Protein AF-A0A957W3K9-F1 (afdb_monomer)

pLDDT: mean 95.03, std 5.66, range [55.34, 98.38]

Foldseek 3Di:
DVVVVVCVVVVQDDDKDWDWDADPVRDIDTDDIGSYDDQVNVQVVCCCVPVHVCSVVFKDKDKDAWAFLQQQLDPVLLCVLQVCQDPPHVPHNWHKDWDANVCSNVRTTIIMGMDRDPVVSVVSVVVSNVSSVVSNVVD

Nearest PDB structures (foldseek):
  3wvq-assembly4_B  TM=8.608E-01  e=5.807E-05  Streptomyces cirratus
  2opv-assembly1_A  TM=4.458E-01  e=2.049E-01  Homo sapiens
  3b8p-assembly2_A  TM=3.684E-01  e=1.413E-01  Salmonella enterica subsp. enterica serovar Typhimurium str. LT2
  5eoy-assembly1_A  TM=3.815E-01  e=2.289E+00  Pseudomonas aeruginosa PAO1
  5eox-assembly1_B  TM=3.224E-01  e=2.152E+00  Pseudomonas aeruginosa PAO1

Sequence (139 aa):
MQIAARLQEMGYVGHFDIDTIVDDEGRIFLVEINARRTGGTHVHEFAYHYLGPDYLDKFVLLGNDSIDSGSIIDYNELMHAIGDLLFPMPGQQQGVVITVTSALEAHEFGCIAIAESTEQALALHRTLAERVRNASRRT

Secondary structure (DSSP, 8-state):
-HHHHHHHHTT--S--EEEEEE-TT--EEEEEEE-S--HHHHHHHHHHHHT-TTGGGT-EEEEEEEEE-TT--SHHHHHHHHGGGBSSPTTSS-EEEEEE-TTGGGTEEEEEEEESSHHHHHHHHHHHHHHHHHHTTT-

Solvent-accessible surface area (backbone atoms only — not comparable to full-atom values): 7880 Å² total; per-residue (Å²): 113,75,63,64,52,51,43,43,76,74,67,56,84,81,58,61,48,74,45,68,49,68,51,98,86,68,51,76,42,83,78,49,74,45,86,41,83,52,83,63,49,61,56,51,51,51,39,40,74,74,63,32,88,65,27,80,83,56,43,32,75,47,76,43,77,72,40,69,26,52,72,38,52,48,70,68,60,48,49,65,60,43,56,81,45,31,58,65,20,92,98,40,94,27,27,34,43,81,74,36,67,86,40,15,82,76,28,20,30,14,35,35,21,35,17,72,34,68,68,52,19,51,52,51,48,49,51,51,51,52,40,34,49,56,50,34,72,74,113

Radius of gyration: 18.01 Å; Cα contacts (8 Å, |Δi|>4): 210; chains: 1; bounding box: 36×33×50 Å

Structure (mmCIF, N/CA/C/O backbone):
data_AF-A0A957W3K9-F1
#
_entry.id   AF-A0A957W3K9-F1
#
loop_
_atom_site.group_PDB
_atom_site.id
_atom_site.type_symbol
_atom_site.label_atom_id
_atom_site.label_alt_id
_atom_site.label_comp_id
_atom_site.label_asym_id
_atom_site.label_entity_id
_atom_site.label_seq_id
_atom_site.pdbx_PDB_ins_code
_atom_site.Cartn_x
_atom_site.Cartn_y
_atom_site.Cartn_z
_atom_site.occupancy
_atom_site.B_iso_or_equiv
_atom_site.auth_seq_id
_atom_site.auth_comp_id
_atom_site.auth_asym_id
_atom_site.auth_atom_id
_atom_site.pdbx_PDB_model_num
ATOM 1 N N . MET A 1 1 ? 8.244 -8.649 -23.154 1.00 61.06 1 MET A N 1
ATOM 2 C CA . MET A 1 1 ? 7.780 -7.245 -23.085 1.00 61.06 1 MET A CA 1
ATOM 3 C C . MET A 1 1 ? 8.751 -6.369 -23.876 1.00 61.06 1 MET A C 1
ATOM 5 O O . MET A 1 1 ? 9.920 -6.335 -23.517 1.00 61.06 1 MET A O 1
ATOM 9 N N . GLN A 1 2 ? 8.322 -5.736 -24.977 1.00 89.69 2 GLN A N 1
ATOM 10 C CA . GLN A 1 2 ? 9.235 -5.033 -25.905 1.00 89.69 2 GLN A CA 1
ATOM 11 C C . GLN A 1 2 ? 9.919 -3.808 -25.273 1.00 89.69 2 GLN A C 1
ATOM 13 O O . GLN A 1 2 ? 11.080 -3.546 -25.559 1.00 89.69 2 GLN A O 1
ATOM 18 N N . ILE A 1 3 ? 9.236 -3.106 -24.365 1.00 92.69 3 ILE A N 1
ATOM 19 C CA . ILE A 1 3 ? 9.758 -1.901 -23.700 1.00 92.69 3 ILE A CA 1
ATOM 20 C C . ILE A 1 3 ? 10.930 -2.226 -22.768 1.00 92.69 3 ILE A C 1
ATOM 22 O O . ILE A 1 3 ? 11.985 -1.616 -22.900 1.00 92.69 3 ILE A O 1
ATOM 26 N N . ALA A 1 4 ? 10.788 -3.228 -21.887 1.00 93.38 4 ALA A N 1
ATOM 27 C CA . ALA A 1 4 ? 11.888 -3.676 -21.021 1.00 93.38 4 ALA A CA 1
ATOM 28 C C . ALA A 1 4 ? 13.139 -4.045 -21.823 1.00 93.38 4 ALA A C 1
ATOM 30 O O . ALA A 1 4 ? 14.238 -3.655 -21.449 1.00 93.38 4 ALA A O 1
ATOM 31 N N . ALA A 1 5 ? 12.968 -4.772 -22.933 1.00 94.56 5 ALA A N 1
ATOM 32 C CA . ALA A 1 5 ? 14.087 -5.163 -23.782 1.00 94.56 5 ALA A CA 1
ATOM 33 C C . ALA A 1 5 ? 14.810 -3.939 -24.365 1.00 94.56 5 ALA A C 1
ATOM 35 O O . ALA A 1 5 ? 16.032 -3.881 -24.324 1.00 94.56 5 ALA A O 1
ATOM 36 N N . ARG A 1 6 ? 14.072 -2.920 -24.829 1.00 95.00 6 ARG A N 1
ATOM 37 C CA . ARG A 1 6 ? 14.679 -1.674 -25.329 1.00 95.00 6 ARG A CA 1
ATOM 38 C C . ARG A 1 6 ? 15.385 -0.880 -24.238 1.00 95.00 6 ARG A C 1
ATOM 40 O O . ARG A 1 6 ? 16.492 -0.408 -24.466 1.00 95.00 6 ARG A O 1
ATOM 47 N N . LEU A 1 7 ? 14.787 -0.767 -23.053 1.00 94.94 7 LEU A N 1
ATOM 48 C CA . LEU A 1 7 ? 15.444 -0.133 -21.908 1.00 94.94 7 LEU A CA 1
ATOM 49 C C . LEU A 1 7 ? 16.751 -0.859 -21.557 1.00 94.94 7 LEU A C 1
ATOM 51 O O . LEU A 1 7 ? 17.778 -0.215 -21.357 1.00 94.94 7 LEU A O 1
ATOM 55 N N . GLN A 1 8 ? 16.739 -2.192 -21.567 1.00 95.50 8 GLN A N 1
ATOM 56 C CA . GLN A 1 8 ? 17.927 -3.008 -21.329 1.00 95.50 8 GLN A CA 1
ATOM 57 C C . GLN A 1 8 ? 18.995 -2.829 -22.422 1.00 95.50 8 GLN A C 1
ATOM 59 O O . GLN A 1 8 ? 20.170 -2.688 -22.095 1.00 95.50 8 GLN A O 1
ATOM 64 N N . GLU A 1 9 ? 18.611 -2.780 -23.702 1.00 97.06 9 GLU A N 1
ATOM 65 C CA . GLU A 1 9 ? 19.521 -2.477 -24.822 1.00 97.06 9 GLU A CA 1
ATOM 66 C C . GLU A 1 9 ? 20.179 -1.097 -24.673 1.00 97.06 9 GLU A C 1
ATOM 68 O O . GLU A 1 9 ? 21.337 -0.918 -25.044 1.00 97.06 9 GLU A O 1
ATOM 73 N N . MET A 1 10 ? 19.464 -0.131 -24.089 1.00 96.31 10 MET A N 1
ATOM 74 C CA . MET A 1 10 ? 19.983 1.202 -23.764 1.00 96.31 10 MET A CA 1
ATOM 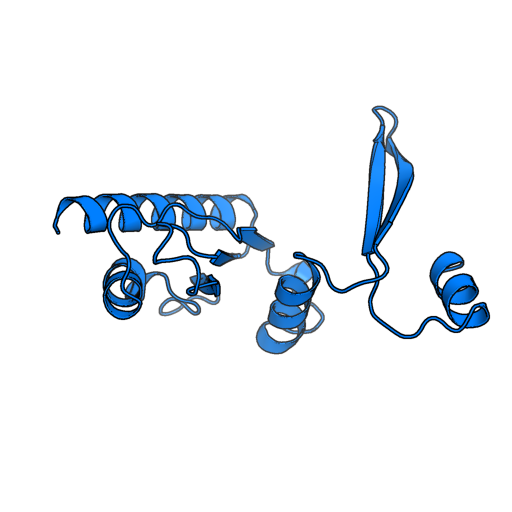75 C C . MET A 1 10 ? 20.851 1.228 -22.492 1.00 96.31 10 MET A C 1
ATOM 77 O O . MET A 1 10 ? 21.386 2.279 -22.144 1.00 96.31 10 MET A O 1
ATOM 81 N N . GLY A 1 11 ? 21.004 0.095 -21.800 1.00 97.25 11 GLY A N 1
ATOM 82 C CA . GLY A 1 11 ? 21.819 -0.043 -20.593 1.00 97.25 11 GLY A CA 1
ATOM 83 C C . GLY A 1 11 ? 21.077 0.203 -19.277 1.00 97.25 11 GLY A C 1
ATOM 84 O O . GLY A 1 11 ? 21.719 0.281 -18.231 1.00 97.25 11 GLY A O 1
ATOM 85 N N . TYR A 1 12 ? 19.746 0.322 -19.291 1.00 96.62 12 TYR A N 1
ATOM 86 C CA . TYR A 1 12 ? 18.969 0.461 -18.063 1.00 96.62 12 TYR A CA 1
ATOM 87 C C . TYR A 1 12 ? 18.947 -0.849 -17.263 1.00 96.62 12 TYR A C 1
ATOM 89 O O . TYR A 1 12 ? 18.629 -1.916 -17.794 1.00 96.62 12 TYR A O 1
ATOM 97 N N . VAL A 1 13 ? 19.234 -0.751 -15.964 1.00 95.50 13 VAL A N 1
ATOM 98 C CA . VAL A 1 13 ? 19.167 -1.857 -15.003 1.00 95.50 13 VAL A CA 1
ATOM 99 C C . VAL A 1 13 ? 18.416 -1.369 -13.769 1.00 95.50 13 VAL A C 1
ATOM 101 O O . VAL A 1 13 ? 18.918 -0.522 -13.033 1.00 95.50 13 VAL A O 1
ATOM 104 N N . GLY A 1 14 ? 17.211 -1.889 -13.540 1.00 93.50 14 GLY A N 1
ATOM 105 C CA . GLY A 1 14 ? 16.392 -1.501 -12.395 1.00 93.50 14 GLY A CA 1
ATOM 106 C C . GLY A 1 14 ? 14.907 -1.799 -12.575 1.00 93.50 14 GLY A C 1
ATOM 107 O O . GLY A 1 14 ? 14.488 -2.366 -13.586 1.00 93.50 14 GLY A O 1
ATOM 108 N N . HIS A 1 15 ? 14.123 -1.401 -11.572 1.00 93.62 15 HIS A N 1
ATOM 109 C CA . HIS A 1 15 ? 12.663 -1.421 -11.627 1.00 93.62 15 HIS A CA 1
ATOM 110 C C . HIS A 1 15 ? 12.137 -0.148 -12.267 1.00 93.62 15 HIS A C 1
ATOM 112 O O . HIS A 1 15 ? 12.602 0.946 -11.947 1.00 93.62 15 HIS A O 1
ATOM 118 N N . PHE A 1 16 ? 11.126 -0.310 -13.106 1.00 94.31 16 PHE A N 1
ATOM 119 C CA . PHE A 1 16 ? 10.404 0.790 -13.705 1.00 94.31 16 PHE A CA 1
ATOM 120 C C . PHE A 1 16 ? 8.919 0.463 -13.757 1.00 94.31 16 PHE A C 1
ATOM 122 O O . PHE A 1 16 ? 8.542 -0.701 -13.921 1.00 94.31 16 PHE A O 1
ATOM 129 N N . ASP A 1 17 ? 8.112 1.511 -13.691 1.00 94.50 17 ASP A N 1
ATOM 130 C CA . ASP A 1 17 ? 6.668 1.415 -13.835 1.00 94.50 17 ASP A CA 1
ATOM 131 C C . ASP A 1 17 ? 6.247 1.938 -15.208 1.00 94.50 17 ASP A C 1
ATOM 133 O O . ASP A 1 17 ? 6.926 2.772 -15.821 1.00 94.50 17 ASP A O 1
ATOM 137 N N . ILE A 1 18 ? 5.128 1.413 -15.698 1.00 94.50 18 ILE A N 1
ATOM 138 C CA . ILE A 1 18 ? 4.490 1.847 -16.936 1.00 94.50 18 ILE A CA 1
ATOM 139 C C . ILE A 1 18 ? 3.093 2.321 -16.574 1.00 94.50 18 ILE A C 1
ATOM 141 O O . ILE A 1 18 ? 2.260 1.516 -16.155 1.00 94.50 18 ILE A O 1
ATOM 145 N N . ASP A 1 19 ? 2.827 3.596 -16.819 1.00 95.56 19 ASP A N 1
ATOM 146 C CA . ASP A 1 19 ? 1.506 4.154 -16.594 1.00 95.56 19 ASP A CA 1
ATOM 147 C C . ASP A 1 19 ? 0.676 4.012 -17.862 1.00 95.56 19 ASP A C 1
ATOM 149 O O . ASP A 1 19 ? 1.117 4.304 -18.984 1.00 95.56 19 ASP A O 1
ATOM 153 N N . THR A 1 20 ? -0.550 3.535 -17.675 1.00 96.50 20 THR A N 1
ATOM 154 C CA . THR A 1 20 ? -1.508 3.340 -18.757 1.00 96.50 20 THR A CA 1
ATOM 155 C C . THR A 1 20 ? -2.864 3.908 -18.376 1.00 96.50 20 THR A C 1
ATOM 157 O O . THR A 1 20 ? -3.227 3.943 -17.201 1.00 96.50 20 THR A O 1
ATOM 160 N N . ILE A 1 21 ? -3.616 4.341 -19.380 1.00 97.69 21 ILE A N 1
ATOM 161 C CA . ILE A 1 21 ? -5.025 4.710 -19.256 1.00 97.69 21 ILE A CA 1
ATOM 162 C C . ILE A 1 21 ? -5.859 3.801 -20.154 1.00 97.69 21 ILE A C 1
ATOM 164 O O . ILE A 1 21 ? -5.366 3.293 -21.162 1.00 97.69 21 ILE A O 1
ATOM 168 N N . VAL A 1 22 ? -7.120 3.601 -19.786 1.00 97.75 22 VAL A N 1
ATOM 169 C CA . VAL A 1 22 ? -8.084 2.810 -20.553 1.00 97.75 22 VAL A CA 1
ATOM 170 C C . VAL A 1 22 ? -9.214 3.739 -20.975 1.00 97.75 22 VAL A C 1
ATOM 172 O O . VAL A 1 22 ? -9.723 4.480 -20.136 1.00 97.75 22 VAL A O 1
ATOM 175 N N . ASP A 1 23 ? -9.566 3.744 -22.260 1.00 97.38 23 ASP A N 1
ATOM 176 C CA . ASP A 1 23 ? -10.705 4.527 -22.750 1.00 97.38 23 ASP A CA 1
ATOM 177 C C . ASP A 1 23 ? -12.048 3.793 -22.608 1.00 97.38 23 ASP A C 1
ATOM 179 O O . ASP A 1 23 ? -12.110 2.648 -22.155 1.00 97.38 23 ASP A O 1
ATOM 183 N N . ASP A 1 24 ? -13.130 4.459 -23.017 1.00 97.62 24 ASP A N 1
ATOM 184 C CA . ASP A 1 24 ? -14.501 3.946 -22.914 1.00 97.62 24 ASP A CA 1
ATOM 185 C C . ASP A 1 24 ? -14.743 2.683 -23.766 1.00 97.62 24 ASP A C 1
ATOM 187 O O . ASP A 1 24 ? -15.673 1.919 -23.503 1.00 97.62 24 ASP A O 1
ATOM 191 N N . GLU A 1 25 ? -13.892 2.420 -24.764 1.00 97.69 25 GLU A N 1
ATOM 192 C CA . GLU A 1 25 ? -13.920 1.198 -25.573 1.00 97.69 25 GLU A CA 1
ATOM 193 C C . GLU A 1 25 ? -12.979 0.099 -25.048 1.00 97.69 25 GLU A C 1
ATOM 195 O O . GLU A 1 25 ? -12.852 -0.960 -25.669 1.00 97.69 25 GLU A O 1
ATOM 200 N N . GLY A 1 26 ? -12.311 0.320 -23.914 1.00 97.00 26 GLY A N 1
ATOM 201 C CA . GLY A 1 26 ? -11.386 -0.639 -23.314 1.00 97.00 26 GLY A CA 1
ATOM 202 C C . GLY A 1 26 ? -9.999 -0.661 -23.963 1.00 97.00 26 GLY A C 1
ATOM 203 O O . GLY A 1 26 ? -9.226 -1.595 -23.730 1.00 97.00 26 GLY A O 1
ATOM 204 N N . ARG A 1 27 ? -9.653 0.329 -24.793 1.00 97.75 27 ARG A N 1
ATOM 205 C CA . ARG A 1 27 ? -8.328 0.430 -25.419 1.00 97.75 27 ARG A CA 1
ATOM 206 C C . ARG A 1 27 ? -7.331 0.994 -24.414 1.00 97.75 27 ARG A C 1
ATOM 208 O O . ARG A 1 27 ? -7.588 2.007 -23.771 1.00 97.75 27 ARG A O 1
ATOM 215 N N . ILE A 1 28 ? -6.177 0.337 -24.310 1.00 96.88 28 ILE A N 1
ATOM 216 C CA . ILE A 1 28 ? -5.098 0.715 -23.392 1.00 96.88 28 ILE A CA 1
ATOM 217 C C . ILE A 1 28 ? -4.125 1.653 -24.109 1.00 96.88 28 ILE A C 1
ATOM 219 O O . ILE A 1 28 ? -3.571 1.299 -25.152 1.00 96.88 28 ILE A O 1
ATOM 223 N N . PHE A 1 29 ? -3.860 2.813 -23.515 1.00 97.00 29 PHE A N 1
ATOM 224 C CA . PHE A 1 29 ? -2.857 3.770 -23.975 1.00 97.00 29 PHE A CA 1
ATOM 225 C C . PHE A 1 29 ? -1.744 3.878 -22.945 1.00 97.00 29 PHE A C 1
ATOM 227 O O . PHE A 1 29 ? -1.994 4.177 -21.780 1.00 97.00 29 PHE A O 1
ATOM 234 N N . LEU A 1 30 ? -0.507 3.659 -23.384 1.00 95.88 30 LEU A N 1
ATOM 235 C CA . LEU A 1 30 ? 0.678 3.929 -22.578 1.00 95.88 30 LEU A CA 1
ATOM 236 C C . LEU A 1 30 ? 0.958 5.431 -22.590 1.00 95.88 30 LEU A C 1
ATOM 238 O O . LEU A 1 30 ? 1.069 6.019 -23.666 1.00 95.88 30 LEU A O 1
ATOM 242 N N . VAL A 1 31 ? 1.081 6.030 -21.406 1.00 96.44 31 VAL A N 1
ATOM 243 C CA . VAL A 1 31 ? 1.253 7.484 -21.250 1.00 96.44 31 VAL A CA 1
ATOM 244 C C . VAL A 1 31 ? 2.632 7.863 -20.721 1.00 96.44 31 VAL A C 1
ATOM 246 O O . VAL A 1 31 ? 3.202 8.848 -21.185 1.00 96.44 31 VAL A O 1
ATOM 249 N N . GLU A 1 32 ? 3.198 7.075 -19.806 1.00 96.19 32 GLU A N 1
ATOM 250 C CA . GLU A 1 32 ? 4.471 7.391 -19.155 1.00 96.19 32 GLU A CA 1
ATOM 251 C C . GLU A 1 32 ? 5.259 6.121 -18.795 1.00 96.19 32 GLU A C 1
ATOM 253 O O . GLU A 1 32 ? 4.699 5.041 -18.592 1.00 96.19 32 GLU A O 1
ATOM 258 N N . ILE A 1 33 ? 6.586 6.264 -18.729 1.00 94.50 33 ILE A N 1
ATOM 259 C CA . ILE A 1 33 ? 7.494 5.287 -18.125 1.00 94.50 33 ILE A CA 1
ATOM 260 C C . ILE A 1 33 ? 8.241 5.977 -16.984 1.00 94.50 33 ILE A C 1
ATOM 262 O O . ILE A 1 33 ? 8.961 6.952 -17.200 1.00 94.50 33 ILE A O 1
ATOM 266 N N . ASN A 1 34 ? 8.141 5.408 -15.788 1.00 95.88 34 ASN A N 1
ATOM 267 C CA . ASN A 1 34 ? 8.818 5.878 -14.589 1.00 95.88 34 ASN A CA 1
ATOM 268 C C . ASN A 1 34 ? 10.010 4.961 -14.282 1.00 95.88 34 ASN A C 1
ATOM 270 O O . ASN A 1 34 ? 9.862 3.939 -13.620 1.00 95.88 34 ASN A O 1
ATOM 274 N N . ALA A 1 35 ? 11.210 5.318 -14.758 1.00 94.06 35 ALA A N 1
ATOM 275 C CA . ALA A 1 35 ? 12.437 4.512 -14.646 1.00 94.06 35 ALA A CA 1
ATOM 276 C C . ALA A 1 35 ? 13.096 4.548 -13.247 1.00 94.06 35 ALA A C 1
ATOM 278 O O . ALA A 1 35 ? 14.306 4.747 -13.105 1.00 94.06 35 ALA A O 1
ATOM 279 N N . ARG A 1 36 ? 12.292 4.375 -12.200 1.00 94.12 36 ARG A N 1
ATOM 280 C CA . ARG A 1 36 ? 12.668 4.407 -10.783 1.00 94.12 36 ARG A CA 1
ATOM 281 C C . ARG A 1 36 ? 11.715 3.516 -9.988 1.00 94.12 36 ARG A C 1
ATOM 283 O O . ARG A 1 36 ? 10.630 3.188 -10.451 1.00 94.12 36 ARG A O 1
ATOM 290 N N . ARG A 1 37 ? 12.073 3.236 -8.735 1.00 93.81 37 ARG A N 1
ATOM 291 C CA . ARG A 1 37 ? 11.117 2.705 -7.755 1.00 93.81 37 ARG A CA 1
ATOM 292 C C . ARG A 1 37 ? 10.041 3.759 -7.464 1.00 93.81 37 ARG A C 1
ATOM 294 O O . ARG A 1 37 ? 10.328 4.960 -7.408 1.00 93.81 37 ARG A O 1
ATOM 301 N N . THR A 1 38 ? 8.806 3.318 -7.303 1.00 93.19 38 THR A N 1
ATOM 302 C CA . THR A 1 38 ? 7.612 4.158 -7.120 1.00 93.19 38 THR A CA 1
ATOM 303 C C . THR A 1 38 ? 6.872 3.760 -5.842 1.00 93.19 38 THR A C 1
ATOM 305 O O . THR A 1 38 ? 7.280 2.833 -5.134 1.00 93.19 38 THR A O 1
ATOM 308 N N . GLY A 1 39 ? 5.760 4.446 -5.554 1.00 89.25 39 GLY A N 1
ATOM 309 C CA . GLY A 1 39 ? 4.863 4.081 -4.455 1.00 89.25 39 GLY A CA 1
ATOM 310 C C . GLY A 1 39 ? 4.353 2.639 -4.565 1.00 89.25 39 GLY A C 1
ATOM 311 O O . GLY A 1 39 ? 4.277 1.946 -3.561 1.00 89.25 39 GLY A O 1
ATOM 312 N N . GLY A 1 40 ? 4.121 2.121 -5.776 1.00 92.56 40 GLY A N 1
ATOM 313 C CA . GLY A 1 40 ? 3.672 0.738 -5.969 1.00 92.56 40 GLY A CA 1
ATOM 314 C C . GLY A 1 40 ? 4.743 -0.317 -5.668 1.00 92.56 40 GLY A C 1
ATOM 315 O O . GLY A 1 40 ? 4.410 -1.431 -5.262 1.00 92.56 40 GLY A O 1
ATOM 316 N N . THR A 1 41 ? 6.031 0.020 -5.816 1.00 95.12 41 THR A N 1
ATOM 317 C CA . THR A 1 41 ? 7.121 -0.962 -5.700 1.00 95.12 41 THR A CA 1
ATOM 318 C C . THR A 1 41 ? 7.192 -1.588 -4.307 1.00 95.12 41 THR A C 1
ATOM 320 O O . THR A 1 41 ? 7.269 -2.807 -4.190 1.00 95.12 41 THR A O 1
ATOM 323 N N . HIS A 1 42 ? 7.146 -0.779 -3.243 1.00 95.19 42 HIS A N 1
ATOM 324 C CA . HIS A 1 42 ? 7.269 -1.298 -1.877 1.00 95.19 42 HIS A CA 1
ATOM 325 C C . HIS A 1 42 ? 6.038 -2.115 -1.451 1.00 95.19 42 HIS A C 1
ATOM 327 O O . HIS A 1 42 ? 6.183 -3.112 -0.747 1.00 95.19 42 HIS A O 1
ATOM 333 N N . VAL A 1 43 ? 4.845 -1.734 -1.925 1.00 96.94 43 VAL A N 1
ATOM 334 C CA . VAL A 1 43 ? 3.598 -2.475 -1.690 1.00 96.94 43 VAL A CA 1
ATOM 335 C C . VAL A 1 43 ? 3.672 -3.856 -2.340 1.00 96.94 43 VAL A C 1
ATOM 337 O O . VAL A 1 43 ? 3.397 -4.860 -1.684 1.00 96.94 43 VAL A O 1
ATOM 340 N N . HIS A 1 44 ? 4.089 -3.917 -3.610 1.00 96.38 44 HIS A N 1
ATOM 341 C CA . HIS A 1 44 ? 4.263 -5.177 -4.331 1.00 96.38 44 HIS A CA 1
ATOM 342 C C . HIS A 1 44 ? 5.324 -6.071 -3.683 1.00 96.38 44 HIS A C 1
ATOM 344 O O . HIS A 1 44 ? 5.068 -7.250 -3.458 1.00 96.38 44 HIS A O 1
ATOM 350 N N . GLU A 1 45 ? 6.497 -5.528 -3.351 1.00 96.06 45 GLU A N 1
ATOM 351 C CA . GLU A 1 45 ? 7.572 -6.310 -2.734 1.00 96.06 45 GLU A CA 1
ATOM 352 C C . GLU A 1 45 ? 7.180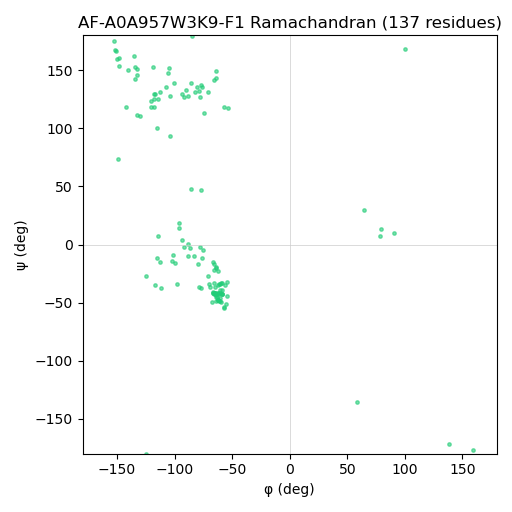 -6.844 -1.357 1.00 96.06 45 GLU A C 1
ATOM 354 O O . GLU A 1 45 ? 7.416 -8.019 -1.077 1.00 96.06 45 GLU A O 1
ATOM 359 N N . PHE A 1 46 ? 6.536 -6.026 -0.516 1.00 96.12 46 PHE A N 1
ATOM 360 C CA . PHE A 1 46 ? 5.995 -6.496 0.757 1.00 96.12 46 PHE A CA 1
ATOM 361 C C . PHE A 1 46 ? 5.053 -7.686 0.532 1.00 96.12 46 PHE A C 1
ATOM 363 O O . PHE A 1 46 ? 5.239 -8.742 1.138 1.00 96.12 46 PHE A O 1
ATOM 370 N N . ALA A 1 47 ? 4.084 -7.540 -0.375 1.00 97.12 47 ALA A N 1
ATOM 371 C CA . ALA A 1 47 ? 3.105 -8.579 -0.664 1.00 97.12 47 ALA A CA 1
ATOM 372 C C . ALA A 1 47 ? 3.771 -9.860 -1.175 1.00 97.12 47 ALA A C 1
ATOM 374 O O . ALA A 1 47 ? 3.529 -10.942 -0.648 1.00 97.12 47 ALA A O 1
ATOM 375 N N . TYR A 1 48 ? 4.673 -9.734 -2.147 1.00 97.44 48 TYR A N 1
ATOM 3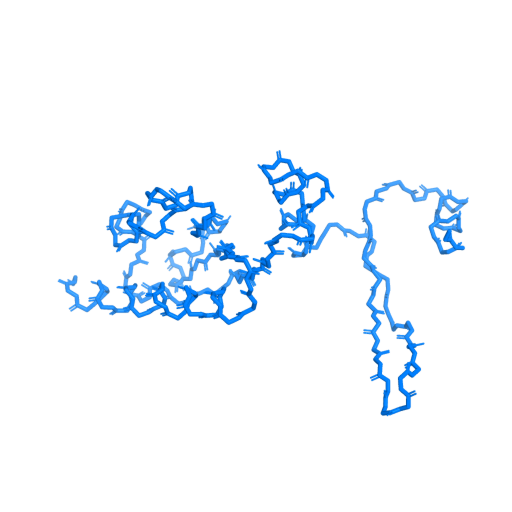76 C CA . TYR A 1 48 ? 5.388 -10.859 -2.734 1.00 97.44 48 TYR A CA 1
ATOM 377 C C . TYR A 1 48 ? 6.195 -11.635 -1.685 1.00 97.44 48 TYR A C 1
ATOM 379 O O . TYR A 1 48 ? 6.184 -12.866 -1.671 1.00 97.44 48 TYR A O 1
ATOM 387 N N . HIS A 1 49 ? 6.882 -10.925 -0.785 1.00 96.12 49 HIS A N 1
ATOM 388 C CA . HIS A 1 49 ? 7.739 -11.546 0.223 1.00 96.12 49 HIS A CA 1
ATOM 389 C C . HIS A 1 49 ? 6.972 -12.126 1.416 1.00 96.12 49 HIS A C 1
ATOM 391 O O . HIS A 1 49 ? 7.378 -13.168 1.928 1.00 96.12 49 HIS A O 1
ATOM 397 N N . TYR A 1 50 ? 5.888 -11.482 1.862 1.00 95.12 50 TYR A N 1
ATOM 398 C CA . TYR A 1 50 ? 5.148 -11.900 3.060 1.00 95.12 50 TYR A CA 1
ATOM 399 C C . TYR A 1 50 ? 3.909 -12.750 2.767 1.00 95.12 50 TYR A C 1
ATOM 401 O O . TYR A 1 50 ? 3.583 -13.630 3.560 1.00 95.12 50 TYR A O 1
ATOM 409 N N . LEU A 1 51 ? 3.218 -12.497 1.655 1.00 95.94 51 LEU A N 1
ATOM 410 C CA . LEU A 1 51 ? 1.980 -13.186 1.265 1.00 95.94 51 LEU A CA 1
ATOM 411 C C . LEU A 1 51 ? 2.217 -14.240 0.172 1.00 95.94 51 LEU A C 1
ATOM 413 O O . LEU A 1 51 ? 1.363 -15.099 -0.042 1.00 95.94 51 LEU A O 1
ATOM 417 N N . GLY A 1 52 ? 3.384 -14.202 -0.478 1.00 97.12 52 GLY A N 1
ATOM 418 C CA . GLY A 1 52 ? 3.798 -15.143 -1.514 1.00 97.12 52 GLY A CA 1
ATOM 419 C C . GLY A 1 52 ? 3.622 -14.606 -2.941 1.00 97.12 52 GLY A C 1
ATOM 420 O O . GLY A 1 52 ? 2.980 -13.580 -3.160 1.00 97.12 52 GLY A O 1
ATOM 421 N N . PRO A 1 53 ? 4.194 -15.290 -3.946 1.00 97.38 53 PRO A N 1
ATOM 422 C CA . PRO A 1 53 ? 4.166 -14.846 -5.343 1.00 97.38 53 PRO A CA 1
ATOM 423 C C . PRO A 1 53 ? 2.760 -14.834 -5.962 1.00 97.38 53 PRO A C 1
ATOM 425 O O . PRO A 1 53 ? 2.532 -14.126 -6.939 1.00 97.38 53 PRO A O 1
ATOM 428 N N . ASP A 1 54 ? 1.826 -15.598 -5.396 1.00 97.25 54 ASP A N 1
ATOM 429 C CA . ASP A 1 54 ? 0.421 -15.712 -5.794 1.00 97.25 54 ASP A CA 1
ATOM 430 C C . ASP A 1 54 ? -0.505 -14.798 -4.967 1.00 97.25 54 ASP A C 1
ATOM 432 O O . ASP A 1 54 ? -1.716 -15.005 -4.926 1.00 97.25 54 ASP A O 1
ATOM 436 N N . TYR A 1 55 ? 0.037 -13.774 -4.289 1.00 97.38 55 TYR A N 1
ATOM 437 C CA . TYR A 1 55 ? -0.757 -12.926 -3.392 1.00 97.38 55 TYR A CA 1
ATOM 438 C C . TYR A 1 55 ? -1.935 -12.234 -4.091 1.00 97.38 55 TYR A C 1
ATOM 440 O O . TYR A 1 55 ? -2.973 -12.044 -3.463 1.00 97.38 55 TYR A O 1
ATOM 448 N N . LEU A 1 56 ? -1.795 -11.873 -5.374 1.00 96.56 56 LEU A N 1
ATOM 449 C CA . LEU A 1 56 ? -2.844 -11.188 -6.141 1.00 96.56 56 LEU A CA 1
ATOM 450 C C . LEU A 1 56 ? -4.103 -12.048 -6.326 1.00 96.56 56 LEU A C 1
ATOM 452 O O . LEU A 1 56 ? -5.173 -11.496 -6.563 1.00 96.56 56 LEU A O 1
ATOM 456 N N . ASP A 1 57 ? -3.996 -13.370 -6.173 1.00 97.25 57 ASP A N 1
ATOM 457 C CA . ASP A 1 57 ? -5.140 -14.284 -6.263 1.00 97.25 57 ASP A CA 1
ATOM 458 C C . ASP A 1 57 ? -5.975 -14.308 -4.972 1.00 97.25 57 ASP A C 1
ATOM 460 O O . ASP A 1 57 ? -7.101 -14.807 -4.964 1.00 97.25 57 ASP A O 1
ATOM 464 N N . LYS A 1 58 ? -5.415 -13.812 -3.861 1.00 96.62 58 LYS A N 1
ATOM 465 C CA . LYS A 1 58 ? -5.975 -13.969 -2.507 1.00 96.62 58 LYS A CA 1
ATOM 466 C C . LYS A 1 58 ? -6.191 -12.649 -1.782 1.00 96.62 58 LYS A C 1
ATOM 468 O O . LYS A 1 58 ? -7.038 -12.585 -0.898 1.00 96.62 58 LYS A O 1
ATOM 473 N N . PHE A 1 59 ? -5.412 -11.625 -2.115 1.00 98.00 59 PHE A N 1
ATOM 474 C CA . PHE A 1 59 ? -5.347 -10.386 -1.357 1.00 98.00 59 PHE A CA 1
ATOM 475 C C . PHE A 1 59 ? -5.440 -9.155 -2.251 1.00 98.00 59 PHE A C 1
ATOM 477 O O . PHE A 1 59 ? -4.892 -9.087 -3.350 1.00 98.00 59 PHE A O 1
ATOM 484 N N . VAL A 1 60 ? -6.071 -8.130 -1.696 1.00 97.88 60 VAL A N 1
ATOM 485 C CA . VAL A 1 60 ? -6.048 -6.750 -2.155 1.00 97.88 60 VAL A CA 1
ATOM 486 C C . VAL A 1 60 ? -5.204 -5.941 -1.178 1.00 97.88 60 VAL A C 1
ATOM 488 O O . VAL A 1 60 ? -5.347 -6.068 0.040 1.00 97.88 60 VAL A O 1
ATOM 491 N N . LEU A 1 61 ? -4.338 -5.090 -1.724 1.00 97.94 61 LEU A N 1
ATOM 492 C CA . LEU A 1 61 ? -3.515 -4.166 -0.958 1.00 97.94 61 LEU A CA 1
ATOM 493 C C . LEU A 1 61 ? -3.881 -2.735 -1.331 1.00 97.94 61 LEU A C 1
ATOM 495 O O . LEU A 1 61 ? -3.913 -2.380 -2.508 1.00 97.94 61 LEU A O 1
ATOM 499 N N . LEU A 1 62 ? -4.135 -1.915 -0.319 1.00 97.62 62 LEU A N 1
ATOM 500 C CA . LEU A 1 62 ? -4.406 -0.493 -0.462 1.00 97.62 62 LEU A CA 1
ATOM 501 C C . LEU A 1 62 ? -3.287 0.287 0.227 1.00 97.62 62 LEU A C 1
ATOM 503 O O . LEU A 1 62 ? -3.271 0.404 1.452 1.00 97.62 62 LEU A O 1
ATOM 507 N N . GLY A 1 63 ? -2.346 0.792 -0.569 1.00 96.62 63 GLY A N 1
ATOM 508 C CA . GLY A 1 63 ? -1.304 1.705 -0.105 1.00 96.62 63 GLY A CA 1
ATOM 509 C C . GLY A 1 63 ? -1.830 3.136 -0.004 1.00 96.62 63 GLY A C 1
ATOM 510 O O . GLY A 1 63 ? -2.523 3.612 -0.904 1.00 96.62 63 GLY A O 1
ATOM 511 N N . ASN A 1 64 ? -1.502 3.821 1.086 1.00 96.25 64 ASN A N 1
ATOM 512 C CA . ASN A 1 64 ? -1.719 5.251 1.250 1.00 96.25 64 ASN A CA 1
ATOM 513 C C . ASN A 1 64 ? -0.527 5.832 2.010 1.00 96.25 64 ASN A C 1
ATOM 515 O O . ASN A 1 64 ? -0.293 5.446 3.150 1.00 96.25 64 ASN A O 1
ATOM 519 N N . ASP A 1 65 ? 0.200 6.750 1.381 1.00 94.69 65 ASP A N 1
ATOM 520 C CA . ASP A 1 65 ? 1.443 7.306 1.921 1.00 94.69 65 ASP A CA 1
ATOM 521 C C . ASP A 1 65 ? 1.232 8.588 2.757 1.00 94.69 65 ASP A C 1
ATOM 523 O O . ASP A 1 65 ? 2.198 9.130 3.288 1.00 94.69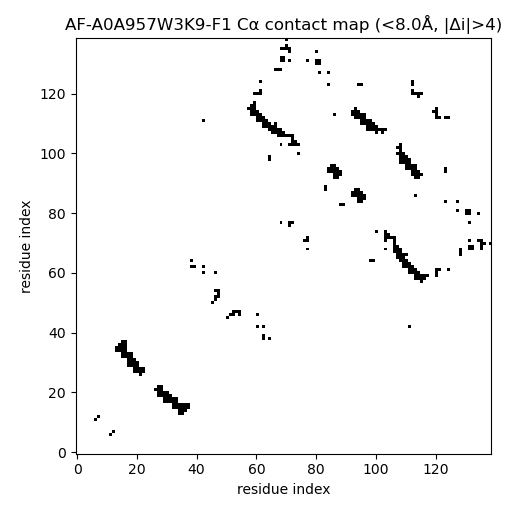 65 ASP A O 1
ATOM 527 N N . SER A 1 66 ? -0.009 9.081 2.869 1.00 95.50 66 SER A N 1
ATOM 528 C CA . SER A 1 66 ? -0.357 10.357 3.515 1.00 95.50 66 SER A CA 1
ATOM 529 C C . SER A 1 66 ? -1.757 10.284 4.150 1.00 95.50 66 SER A C 1
ATOM 531 O O . SER A 1 66 ? -2.762 10.790 3.645 1.00 95.50 66 SER A O 1
ATOM 533 N N . ILE A 1 67 ? -1.843 9.564 5.269 1.00 96.81 67 ILE A N 1
ATOM 534 C CA . ILE A 1 67 ? -3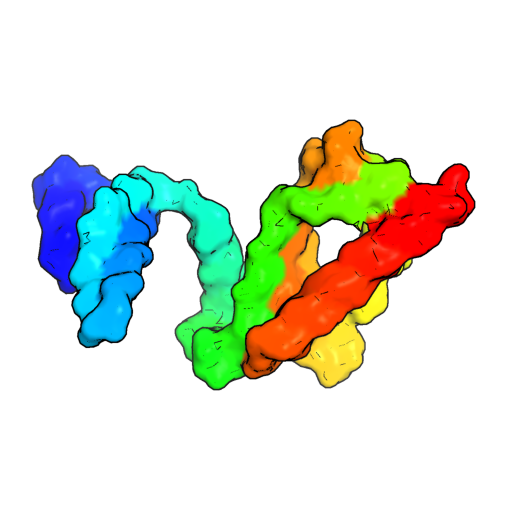.013 9.511 6.149 1.00 96.81 67 ILE A CA 1
ATOM 535 C C . ILE A 1 67 ? -2.845 10.555 7.249 1.00 96.81 67 ILE A C 1
ATOM 537 O O . ILE A 1 67 ? -1.835 10.553 7.943 1.00 96.81 67 ILE A O 1
ATOM 541 N N . ASP A 1 68 ? -3.870 11.382 7.450 1.00 96.81 68 ASP A N 1
ATOM 542 C CA . ASP A 1 68 ? -3.963 12.340 8.559 1.00 96.81 68 ASP A CA 1
ATOM 543 C C . ASP A 1 68 ? -3.837 11.631 9.923 1.00 96.81 68 ASP A C 1
ATOM 545 O O . ASP A 1 68 ? -4.665 10.777 10.272 1.00 96.81 68 ASP A O 1
ATOM 549 N N . SER A 1 69 ? -2.802 11.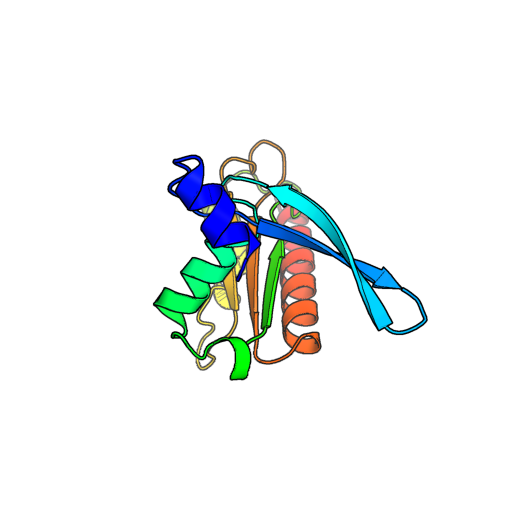980 10.694 1.00 96.69 69 SER A N 1
ATOM 550 C CA . SER A 1 69 ? -2.556 11.459 12.043 1.00 96.69 69 SER A CA 1
ATOM 551 C C . SER A 1 69 ? -3.286 12.247 13.142 1.00 96.69 69 SER A C 1
ATOM 553 O O . SER A 1 69 ? -3.243 11.878 14.321 1.00 96.69 69 SER A O 1
ATOM 555 N N . GLY A 1 70 ? -3.991 13.327 12.793 1.00 95.00 70 GLY A N 1
ATOM 556 C CA . GLY A 1 70 ? -4.530 14.282 13.752 1.00 95.00 70 GLY A CA 1
ATOM 557 C C . GLY A 1 70 ? -3.407 14.889 14.595 1.00 95.00 70 GLY A C 1
ATOM 558 O O . GLY A 1 70 ? -2.355 15.239 14.089 1.00 95.00 70 GLY A O 1
ATOM 559 N N . SER A 1 71 ? -3.598 15.002 15.906 1.00 95.12 71 SER A N 1
ATOM 560 C CA . SER A 1 71 ? -2.569 15.452 16.854 1.00 95.12 71 SER A CA 1
ATOM 561 C C . SER A 1 71 ? -1.488 14.412 17.185 1.00 95.12 71 SER A C 1
ATOM 563 O O . SER A 1 71 ? -0.558 14.753 17.912 1.00 95.12 71 SER A O 1
ATOM 565 N N . ILE A 1 72 ? -1.584 13.170 16.688 1.00 96.31 72 ILE A N 1
ATOM 566 C CA . ILE A 1 72 ? -0.589 12.130 16.981 1.00 96.31 72 ILE A CA 1
ATOM 567 C C . ILE A 1 72 ? 0.682 12.426 16.188 1.00 96.31 72 ILE A C 1
ATOM 569 O O . ILE A 1 72 ? 0.690 12.326 14.961 1.00 96.31 72 ILE A O 1
ATOM 573 N N . ILE A 1 73 ? 1.758 12.750 16.900 1.00 96.44 73 ILE A N 1
ATOM 574 C CA . ILE A 1 73 ? 3.089 12.999 16.322 1.00 96.44 73 ILE A CA 1
ATOM 575 C C . ILE A 1 73 ? 4.128 11.962 16.775 1.00 96.44 73 ILE A C 1
ATOM 577 O O . ILE A 1 73 ? 5.223 11.903 16.221 1.00 96.44 73 ILE A O 1
ATOM 581 N N . ASP A 1 74 ? 3.797 11.141 17.777 1.00 94.50 74 ASP A N 1
ATOM 582 C CA . ASP A 1 74 ? 4.678 10.107 18.316 1.00 94.50 74 ASP A CA 1
ATOM 583 C C . ASP A 1 74 ? 4.326 8.719 17.767 1.00 94.50 74 ASP A C 1
ATOM 585 O O . ASP A 1 74 ? 3.162 8.321 17.661 1.00 94.50 74 ASP A O 1
ATOM 589 N N . TYR A 1 75 ? 5.362 7.944 17.454 1.00 95.31 75 TYR A N 1
ATOM 590 C CA . TYR A 1 75 ? 5.205 6.587 16.942 1.00 95.31 75 TYR A CA 1
ATOM 591 C C . TYR A 1 75 ? 4.512 5.656 17.945 1.00 95.31 75 TYR A C 1
ATOM 593 O O . TYR A 1 75 ? 3.662 4.857 17.553 1.00 95.31 75 TYR A O 1
ATOM 601 N N . ASN A 1 76 ? 4.845 5.734 19.235 1.00 95.62 76 ASN A N 1
ATOM 602 C CA . ASN A 1 76 ? 4.258 4.841 20.233 1.00 95.62 76 ASN A CA 1
ATOM 603 C C . ASN A 1 76 ? 2.779 5.161 20.453 1.00 95.62 76 ASN A C 1
ATOM 605 O O . ASN A 1 76 ? 1.984 4.237 20.621 1.00 95.62 76 ASN A O 1
ATOM 609 N N . GLU A 1 77 ? 2.399 6.439 20.403 1.00 95.56 77 GLU A N 1
ATOM 610 C CA . GLU A 1 77 ? 0.993 6.857 20.425 1.00 95.56 77 GLU A CA 1
ATOM 611 C C . GLU A 1 77 ? 0.213 6.292 19.234 1.00 95.56 77 GLU A C 1
ATOM 613 O O . GLU A 1 77 ? -0.860 5.712 19.430 1.00 95.56 77 GLU A O 1
ATOM 618 N N . LEU A 1 78 ? 0.769 6.384 18.018 1.00 96.81 78 LEU A N 1
ATOM 619 C CA . LEU A 1 78 ? 0.161 5.787 16.827 1.00 96.81 78 LEU A CA 1
ATOM 620 C C . LEU A 1 78 ? -0.036 4.281 17.023 1.00 96.81 78 LEU A C 1
ATOM 622 O O . LEU A 1 78 ? -1.156 3.786 16.905 1.00 96.81 78 LEU A O 1
ATOM 626 N N . MET A 1 79 ? 1.031 3.560 17.375 1.00 96.38 79 MET A N 1
ATOM 627 C CA . MET A 1 79 ? 0.991 2.106 17.552 1.00 96.38 79 MET A CA 1
ATOM 628 C C . MET A 1 79 ? 0.034 1.675 18.666 1.00 96.38 79 MET A C 1
ATOM 630 O O . MET A 1 79 ? -0.624 0.643 18.544 1.00 96.38 79 MET A O 1
ATOM 634 N N . HIS A 1 80 ? -0.090 2.467 19.732 1.00 95.56 80 HIS A N 1
ATOM 635 C CA . HIS A 1 80 ? -1.069 2.225 20.784 1.00 95.56 80 HIS A CA 1
ATOM 636 C C . HIS A 1 80 ? -2.508 2.405 20.281 1.00 95.56 80 HIS A C 1
ATOM 638 O O . HIS A 1 80 ? -3.374 1.590 20.597 1.00 95.56 80 HIS A O 1
ATOM 644 N N . ALA A 1 81 ? -2.770 3.436 19.473 1.00 95.88 81 ALA A N 1
ATOM 645 C CA . ALA A 1 81 ? -4.104 3.722 18.952 1.00 95.88 81 ALA A CA 1
ATOM 646 C C . ALA A 1 81 ? -4.634 2.619 18.017 1.00 95.88 81 ALA A C 1
ATOM 648 O O . ALA A 1 81 ? -5.836 2.331 18.035 1.00 95.88 81 ALA A O 1
ATOM 649 N N . ILE A 1 82 ? -3.751 2.011 17.216 1.00 96.25 82 ILE A N 1
ATOM 650 C CA . ILE A 1 82 ? -4.120 1.098 16.120 1.00 96.25 82 ILE A CA 1
ATOM 651 C C . ILE A 1 82 ? -3.673 -0.352 16.338 1.00 96.25 82 ILE A C 1
ATOM 653 O O . ILE A 1 82 ? -3.772 -1.152 15.412 1.00 96.25 82 ILE A O 1
ATOM 657 N N . GLY A 1 83 ? -3.144 -0.699 17.514 1.00 96.06 83 GLY A N 1
ATOM 658 C CA . GLY A 1 83 ? -2.456 -1.974 17.744 1.00 96.06 83 GLY A CA 1
ATOM 659 C C . GLY A 1 83 ? -3.265 -3.226 17.380 1.00 96.06 83 GLY A C 1
ATOM 660 O O . GLY A 1 83 ? -2.695 -4.207 16.913 1.00 96.06 83 GLY A O 1
ATOM 661 N N . ASP A 1 84 ? -4.591 -3.182 17.531 1.00 95.75 84 ASP A N 1
ATOM 662 C CA . ASP A 1 84 ? -5.521 -4.258 17.163 1.00 95.75 84 ASP A CA 1
ATOM 663 C C . ASP A 1 84 ? -5.789 -4.379 15.653 1.00 95.75 84 ASP A C 1
ATOM 665 O O . ASP A 1 84 ? -6.366 -5.373 15.219 1.00 95.75 84 ASP A O 1
ATOM 669 N N . LEU A 1 85 ? -5.368 -3.389 14.864 1.00 97.38 85 LEU A N 1
ATOM 670 C CA . LEU A 1 85 ? -5.499 -3.341 13.406 1.00 97.38 85 LEU A CA 1
ATOM 671 C C . LEU A 1 85 ? -4.201 -3.706 12.679 1.00 97.38 85 LEU A C 1
ATOM 673 O O . LEU A 1 85 ? -4.213 -3.833 11.456 1.00 97.38 85 LEU A O 1
ATOM 677 N N . LEU A 1 86 ? -3.079 -3.835 13.392 1.00 97.50 86 LEU A N 1
ATOM 678 C CA . LEU A 1 86 ? -1.784 -4.132 12.785 1.00 97.50 86 LEU A CA 1
ATOM 679 C C . LEU A 1 86 ? -1.788 -5.509 12.122 1.00 97.50 86 LEU A C 1
ATOM 681 O O . LEU A 1 86 ? -2.382 -6.456 12.628 1.00 97.50 86 LEU A O 1
ATOM 685 N N . PHE A 1 87 ? -1.103 -5.620 10.988 1.00 97.12 87 PHE A N 1
ATOM 686 C CA . PHE A 1 87 ? -0.955 -6.879 10.277 1.00 97.12 87 PHE A CA 1
ATOM 687 C C . PHE A 1 87 ? 0.078 -7.800 10.963 1.00 97.12 87 PHE A C 1
ATOM 689 O O . PHE A 1 87 ? 1.187 -7.347 11.263 1.00 97.12 87 PHE A O 1
ATOM 696 N N . PRO A 1 88 ? -0.211 -9.106 11.118 1.00 95.88 88 PRO A N 1
ATOM 697 C CA . PRO A 1 88 ? -1.523 -9.727 10.952 1.00 95.88 88 PRO A CA 1
ATOM 698 C C . PRO A 1 88 ? -2.419 -9.453 12.167 1.00 95.88 88 PRO A C 1
ATOM 700 O O . PRO A 1 88 ? -1.995 -9.603 13.316 1.00 95.88 88 PRO A O 1
ATOM 703 N N . MET A 1 89 ? -3.684 -9.127 11.911 1.00 95.44 89 MET A N 1
ATOM 704 C CA . MET A 1 89 ? -4.696 -9.049 12.954 1.00 95.44 89 MET A CA 1
ATOM 705 C C . MET A 1 89 ? -4.911 -10.437 13.582 1.00 95.44 89 MET A C 1
ATOM 707 O O . MET A 1 89 ? -4.791 -11.458 12.897 1.00 95.44 89 MET A O 1
ATOM 711 N N . PRO A 1 90 ? -5.266 -10.528 14.878 1.00 89.75 90 PRO A N 1
ATOM 712 C CA . PRO A 1 90 ? -5.447 -11.813 15.547 1.00 89.75 90 PRO A CA 1
ATOM 713 C C . PRO A 1 90 ? -6.419 -12.747 14.809 1.00 89.75 90 PRO A C 1
ATOM 715 O O . PRO A 1 90 ? -7.607 -12.460 14.672 1.00 89.75 90 PRO A O 1
ATOM 718 N N . GLY A 1 91 ? -5.907 -13.895 14.352 1.00 87.75 91 GLY A N 1
ATOM 719 C CA . GLY A 1 91 ? -6.694 -14.920 13.658 1.00 87.75 91 GLY A CA 1
ATOM 720 C C . GLY A 1 91 ? -7.003 -14.627 12.186 1.00 87.75 91 GLY A C 1
ATOM 721 O O . GLY A 1 91 ? -7.767 -15.380 11.585 1.00 87.75 91 GLY A O 1
ATOM 722 N N . GLN A 1 92 ? -6.428 -13.574 11.599 1.00 90.06 92 GLN A N 1
ATOM 723 C CA . GLN A 1 92 ? -6.685 -13.162 10.219 1.00 90.06 92 GLN A CA 1
ATOM 724 C C . GLN A 1 92 ? -5.371 -12.852 9.491 1.00 90.06 92 GLN A C 1
ATOM 726 O O . GLN A 1 92 ? -4.462 -12.254 10.057 1.00 90.06 92 GLN A O 1
ATOM 731 N N . GLN A 1 93 ? -5.273 -13.195 8.205 1.00 91.25 93 GLN A N 1
ATOM 732 C CA . GLN A 1 93 ? -4.197 -12.690 7.335 1.00 91.25 93 GLN A CA 1
ATOM 733 C C . GLN A 1 93 ? -4.588 -11.331 6.737 1.00 91.25 93 GLN A C 1
ATOM 735 O O . GLN A 1 93 ? -4.506 -11.106 5.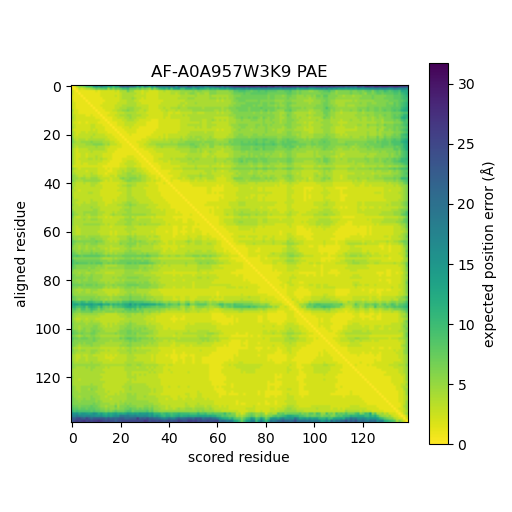535 1.00 91.25 93 GLN A O 1
ATOM 740 N N . GLN A 1 94 ? -5.075 -10.438 7.593 1.00 95.94 94 GLN A N 1
ATOM 741 C CA . GLN A 1 94 ? -5.555 -9.104 7.246 1.00 95.94 94 GLN A CA 1
ATOM 742 C C . GLN A 1 94 ? -4.999 -8.105 8.255 1.00 95.94 94 GLN A C 1
ATOM 744 O O . GLN A 1 94 ? -4.530 -8.500 9.323 1.00 95.94 94 GLN A O 1
ATOM 749 N N . GLY A 1 95 ? -5.021 -6.822 7.923 1.00 97.94 95 GLY A N 1
ATOM 750 C CA . GLY A 1 95 ? -4.544 -5.773 8.819 1.00 97.94 95 GLY A CA 1
ATOM 751 C C . GLY A 1 95 ? -3.742 -4.704 8.098 1.00 97.94 95 GLY A C 1
ATOM 752 O O . GLY A 1 95 ? -3.689 -4.649 6.869 1.00 97.94 95 GLY A O 1
ATOM 753 N N . VAL A 1 96 ? -3.144 -3.827 8.890 1.00 97.88 96 VAL A N 1
ATOM 754 C CA . VAL A 1 96 ? -2.433 -2.641 8.430 1.00 97.88 96 VAL A CA 1
ATOM 755 C C . VAL A 1 96 ? -0.943 -2.778 8.715 1.00 97.88 96 VAL A C 1
ATOM 757 O O . VAL A 1 96 ? -0.533 -3.084 9.833 1.00 97.88 96 VAL A O 1
ATOM 760 N N . VAL A 1 97 ? -0.120 -2.500 7.713 1.00 97.69 97 VAL A N 1
ATOM 761 C CA . VAL A 1 97 ? 1.329 -2.330 7.863 1.00 97.69 97 VAL A CA 1
ATOM 762 C C . VAL A 1 97 ? 1.643 -0.846 7.788 1.00 97.69 97 VAL A C 1
ATOM 764 O O . VAL A 1 97 ? 1.237 -0.191 6.836 1.00 97.69 97 VAL A O 1
ATOM 767 N N . ILE A 1 98 ? 2.371 -0.306 8.762 1.00 97.38 98 ILE A N 1
ATOM 768 C CA . ILE A 1 98 ? 2.819 1.092 8.736 1.00 97.38 98 ILE A CA 1
ATOM 769 C C . ILE A 1 98 ? 4.079 1.214 7.878 1.00 97.38 98 ILE A C 1
ATOM 771 O O . ILE A 1 98 ? 5.014 0.431 8.043 1.00 97.38 98 ILE A O 1
ATOM 775 N N . THR A 1 99 ? 4.100 2.182 6.959 1.00 96.31 99 THR A N 1
ATOM 776 C CA . THR A 1 99 ? 5.174 2.353 5.962 1.00 96.31 99 THR A CA 1
ATOM 777 C C . THR A 1 99 ? 5.937 3.664 6.100 1.00 96.31 99 THR A C 1
ATOM 779 O O . THR A 1 99 ? 7.148 3.679 5.886 1.00 96.31 99 THR A O 1
ATOM 782 N N . VAL A 1 100 ? 5.271 4.755 6.490 1.00 95.56 100 VAL A N 1
ATOM 783 C CA . VAL A 1 100 ? 5.892 6.083 6.618 1.00 95.56 100 VAL A CA 1
ATOM 784 C C . VAL A 1 100 ? 5.551 6.668 7.982 1.00 95.56 100 VAL A C 1
ATOM 786 O O . VAL A 1 100 ? 4.406 7.016 8.232 1.00 95.56 100 VAL A O 1
ATOM 789 N N . THR A 1 101 ? 6.537 6.790 8.870 1.00 96.50 101 THR A N 1
ATOM 790 C CA . THR A 1 101 ? 6.370 7.409 10.202 1.00 96.50 101 THR A CA 1
ATOM 791 C C . THR A 1 101 ? 7.135 8.719 10.346 1.00 96.50 101 THR A C 1
ATOM 793 O O . THR A 1 101 ? 6.855 9.501 11.245 1.00 96.50 101 THR A O 1
ATOM 796 N N . SER A 1 102 ? 8.074 9.004 9.441 1.00 95.69 102 SER A N 1
ATOM 797 C CA . SER A 1 102 ? 8.853 10.247 9.451 1.00 95.69 102 SER A CA 1
ATOM 798 C C . SER A 1 102 ? 8.010 11.498 9.191 1.00 95.69 102 SER A C 1
ATOM 800 O O . SER A 1 102 ? 8.473 12.599 9.458 1.00 95.69 102 SER A O 1
ATOM 802 N N . ALA A 1 103 ? 6.797 11.339 8.653 1.00 95.62 103 ALA A N 1
ATOM 803 C CA . ALA A 1 103 ? 5.860 12.429 8.397 1.00 95.62 103 ALA A CA 1
ATOM 804 C C . ALA A 1 103 ? 4.942 12.738 9.596 1.00 95.62 103 ALA A C 1
ATOM 806 O O . ALA A 1 103 ? 4.137 13.663 9.515 1.00 95.62 103 ALA A O 1
ATOM 807 N N . LEU A 1 104 ? 5.074 12.017 10.719 1.00 96.50 104 LEU A N 1
ATOM 808 C CA . LEU A 1 104 ? 4.193 12.200 11.878 1.00 96.50 104 LEU A CA 1
ATOM 809 C C . LEU A 1 104 ? 4.299 13.604 12.481 1.00 96.50 104 LEU A C 1
ATOM 811 O O . LEU A 1 104 ? 3.289 14.169 12.883 1.00 96.50 104 LEU A O 1
ATOM 815 N N . GLU A 1 105 ? 5.489 14.211 12.472 1.00 95.00 105 GLU A N 1
ATOM 816 C CA . GLU A 1 105 ? 5.675 15.613 12.884 1.00 95.00 105 GLU A CA 1
ATOM 817 C C . GLU A 1 105 ? 4.908 16.605 11.991 1.00 95.00 105 GLU A C 1
ATOM 819 O O . GLU A 1 105 ? 4.601 17.716 12.418 1.00 95.00 105 GLU A O 1
ATOM 824 N N . ALA A 1 106 ? 4.585 16.203 10.759 1.00 95.88 106 ALA A N 1
ATOM 825 C CA . ALA A 1 106 ? 3.751 16.945 9.817 1.00 95.88 106 ALA A CA 1
ATOM 826 C C . ALA A 1 106 ? 2.278 16.492 9.841 1.00 95.88 106 ALA A C 1
ATOM 828 O O . ALA A 1 106 ? 1.518 16.864 8.952 1.00 95.88 106 ALA A O 1
ATOM 829 N N . HIS A 1 107 ? 1.871 15.733 10.863 1.00 96.69 107 HIS A N 1
ATOM 830 C CA . HIS A 1 107 ? 0.524 15.193 11.043 1.00 96.69 107 HIS A CA 1
ATOM 831 C C . HIS A 1 107 ? 0.090 14.175 9.975 1.00 96.69 107 HIS A C 1
ATOM 833 O O . HIS A 1 107 ? -1.098 14.039 9.680 1.00 96.69 107 HIS A O 1
ATOM 839 N N . GLU A 1 108 ? 1.044 13.440 9.397 1.00 97.31 108 GLU A N 1
ATOM 840 C CA . GLU A 1 108 ? 0.770 12.429 8.377 1.00 97.31 108 GLU A CA 1
ATOM 841 C C . GLU A 1 108 ? 1.532 11.121 8.630 1.00 97.31 108 GLU A C 1
ATOM 843 O O . GLU A 1 108 ? 2.617 11.093 9.209 1.00 97.31 108 GLU A O 1
ATOM 848 N N . PHE A 1 109 ? 0.988 10.000 8.166 1.00 97.69 109 PHE A N 1
ATOM 849 C CA . PHE A 1 109 ? 1.694 8.720 8.141 1.00 97.69 109 PHE A CA 1
ATOM 850 C C . PHE A 1 109 ? 1.252 7.859 6.958 1.00 97.69 109 PHE A C 1
ATOM 852 O O . PHE A 1 109 ? 0.179 8.048 6.394 1.00 97.69 109 PHE A O 1
ATOM 859 N N . GLY A 1 110 ? 2.076 6.884 6.593 1.00 97.38 110 GLY A N 1
ATOM 860 C CA . GLY A 1 110 ? 1.803 5.949 5.507 1.00 97.38 110 GLY A CA 1
ATOM 861 C C . GLY A 1 110 ? 1.434 4.564 6.020 1.00 97.38 110 GLY A C 1
ATOM 862 O O . GLY A 1 110 ? 1.950 4.114 7.050 1.00 97.38 110 GLY A O 1
ATOM 863 N N . CYS A 1 111 ? 0.577 3.858 5.288 1.00 97.81 111 CYS A N 1
ATOM 864 C CA . CYS A 1 111 ? 0.269 2.464 5.559 1.00 97.81 111 CYS A CA 1
ATOM 865 C C . CYS A 1 111 ? -0.121 1.663 4.310 1.00 97.81 111 CYS A C 1
ATOM 867 O O . CYS A 1 111 ? -0.506 2.215 3.279 1.00 97.81 111 CYS A O 1
ATOM 869 N N . ILE A 1 112 ? -0.130 0.342 4.463 1.00 98.31 112 ILE A N 1
ATOM 870 C CA . ILE A 1 112 ? -0.731 -0.616 3.539 1.00 98.31 112 ILE A CA 1
ATOM 871 C C . IL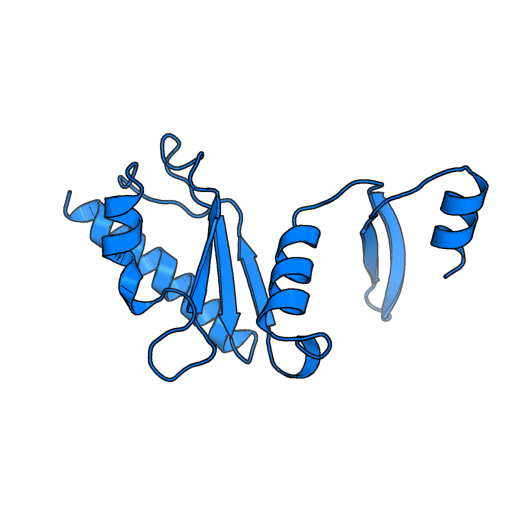E A 1 112 ? -1.844 -1.349 4.287 1.00 98.31 112 ILE A C 1
ATOM 873 O O . ILE A 1 112 ? -1.568 -2.041 5.266 1.00 98.31 112 ILE A O 1
ATOM 877 N N . ALA A 1 113 ? -3.086 -1.232 3.823 1.00 98.19 113 ALA A N 1
ATOM 878 C CA . ALA A 1 113 ? -4.190 -2.070 4.285 1.00 98.19 113 ALA A CA 1
ATOM 879 C C . ALA A 1 113 ? -4.267 -3.344 3.431 1.00 98.19 113 ALA A C 1
ATOM 881 O O . ALA A 1 113 ? -4.301 -3.264 2.203 1.00 98.19 113 ALA A O 1
ATOM 882 N N . ILE A 1 114 ? -4.291 -4.507 4.080 1.00 98.38 114 ILE A N 1
ATOM 883 C CA . ILE A 1 114 ? -4.272 -5.834 3.450 1.00 98.38 114 ILE A CA 1
ATOM 884 C C . ILE A 1 114 ? -5.566 -6.555 3.815 1.00 98.38 114 ILE A C 1
ATOM 886 O O . ILE A 1 114 ? -5.882 -6.702 4.998 1.00 98.38 114 ILE A O 1
ATOM 890 N N . ALA A 1 115 ? -6.308 -7.013 2.808 1.00 98.12 115 ALA A N 1
ATOM 891 C CA . ALA A 1 115 ? -7.533 -7.787 2.995 1.00 98.12 115 ALA A CA 1
ATOM 892 C C . ALA A 1 115 ? -7.801 -8.718 1.803 1.00 98.12 115 ALA A C 1
ATOM 894 O O . ALA A 1 115 ? -7.097 -8.652 0.805 1.00 98.12 115 ALA A O 1
ATOM 895 N N . GLU A 1 116 ? -8.831 -9.562 1.867 1.00 96.81 116 GLU A N 1
ATOM 896 C CA . GLU A 1 116 ? -9.159 -10.518 0.788 1.00 96.81 116 GLU A CA 1
ATOM 897 C C . GLU A 1 116 ? -9.992 -9.898 -0.346 1.00 96.81 116 GLU A C 1
ATOM 899 O O . GLU A 1 116 ? -10.210 -10.507 -1.390 1.00 96.81 116 GLU A O 1
ATOM 904 N N . SER A 1 117 ? -10.486 -8.672 -0.158 1.00 97.50 117 SER A N 1
ATOM 905 C CA . SER A 1 117 ? -11.284 -7.962 -1.159 1.00 97.50 117 SER A CA 1
ATOM 906 C C . SER A 1 117 ? -11.115 -6.451 -1.055 1.00 97.50 117 SER A C 1
ATOM 908 O O . SER A 1 117 ? -10.751 -5.914 -0.006 1.00 97.50 117 SER A O 1
ATOM 910 N N . THR A 1 118 ? -11.443 -5.746 -2.138 1.00 97.88 118 THR A N 1
ATOM 911 C CA . THR A 1 118 ? -11.427 -4.278 -2.182 1.00 97.88 118 THR A CA 1
ATOM 912 C C . THR A 1 118 ? -12.348 -3.664 -1.131 1.00 97.88 118 THR A C 1
ATOM 914 O O . THR A 1 118 ? -11.979 -2.679 -0.499 1.00 97.88 118 THR A O 1
ATOM 917 N N . GLU A 1 119 ? -13.524 -4.254 -0.904 1.00 98.06 119 GLU A N 1
ATOM 918 C CA . GLU A 1 119 ? -14.467 -3.783 0.114 1.00 98.06 119 GLU A CA 1
ATOM 919 C C . GLU A 1 119 ? -13.860 -3.860 1.519 1.00 98.06 119 GLU A C 1
ATOM 921 O O . GLU A 1 119 ? -13.877 -2.870 2.252 1.00 98.06 119 GLU A O 1
ATOM 926 N N . GLN A 1 120 ? -13.262 -5.001 1.872 1.00 97.69 120 GLN A N 1
ATOM 927 C CA . GLN A 1 120 ? -12.622 -5.183 3.174 1.00 97.69 120 GLN A CA 1
ATOM 928 C C . GLN A 1 120 ? -11.405 -4.264 3.350 1.00 97.69 120 GLN A C 1
ATOM 930 O O . GLN A 1 120 ? -11.261 -3.653 4.407 1.00 97.69 120 GLN A O 1
ATOM 935 N N . ALA A 1 121 ? -10.570 -4.095 2.318 1.00 98.00 121 ALA A N 1
ATOM 936 C CA . ALA A 1 121 ? -9.415 -3.195 2.373 1.00 98.00 121 ALA A CA 1
ATOM 937 C C . ALA A 1 121 ? -9.846 -1.732 2.592 1.00 98.00 121 ALA A C 1
ATOM 939 O O . ALA A 1 121 ? -9.265 -1.022 3.414 1.00 98.00 121 ALA A O 1
ATOM 940 N N . LEU A 1 122 ? -10.914 -1.291 1.915 1.00 98.06 122 LEU A N 1
ATOM 941 C CA . LEU A 1 122 ? -11.502 0.037 2.113 1.00 98.06 122 LEU A CA 1
ATOM 942 C C . LEU A 1 122 ? -12.126 0.194 3.505 1.00 98.06 122 LEU A C 1
ATOM 944 O O . LEU A 1 122 ? -11.994 1.256 4.111 1.00 98.06 122 LEU A O 1
ATOM 948 N N . ALA A 1 123 ? -12.815 -0.827 4.018 1.00 97.81 123 ALA A N 1
ATOM 949 C CA . ALA A 1 123 ? -13.400 -0.800 5.358 1.00 97.81 123 ALA A CA 1
ATOM 950 C C . ALA A 1 123 ? -12.318 -0.714 6.447 1.00 97.81 123 ALA A C 1
ATOM 952 O O . ALA A 1 123 ? -12.441 0.075 7.388 1.00 97.81 123 ALA A O 1
ATOM 953 N N . LEU A 1 124 ? -11.230 -1.468 6.284 1.00 97.69 124 LEU A N 1
ATOM 954 C CA . LEU A 1 124 ? -10.073 -1.437 7.171 1.00 97.69 124 LEU A CA 1
ATOM 955 C C . LEU A 1 124 ? -9.389 -0.063 7.155 1.00 97.69 124 LEU A C 1
ATOM 957 O O . LEU A 1 124 ? -9.126 0.501 8.216 1.00 97.69 124 LEU A O 1
ATOM 961 N N . HIS A 1 125 ? -9.180 0.521 5.970 1.00 97.44 125 HIS A N 1
ATOM 962 C CA . HIS A 1 125 ? -8.610 1.866 5.822 1.00 97.44 125 HIS A CA 1
ATOM 963 C C . HIS A 1 125 ? -9.471 2.953 6.484 1.00 97.44 125 HIS A C 1
ATOM 965 O O . HIS A 1 125 ? -8.949 3.808 7.201 1.00 97.44 125 HIS A O 1
ATOM 971 N N . ARG A 1 126 ? -10.802 2.885 6.344 1.00 97.38 126 ARG A N 1
ATOM 972 C CA . ARG A 1 126 ? -11.720 3.798 7.053 1.00 97.38 126 ARG A CA 1
ATOM 973 C C . ARG A 1 126 ? -11.649 3.623 8.566 1.00 97.38 126 ARG A C 1
ATOM 975 O O . ARG A 1 126 ? -11.552 4.614 9.284 1.00 97.38 126 ARG A O 1
ATOM 982 N N . THR A 1 127 ? -11.655 2.377 9.040 1.00 97.62 127 THR A N 1
ATOM 983 C CA . THR A 1 127 ? -11.566 2.053 10.474 1.00 97.62 127 THR A CA 1
ATOM 984 C C . THR A 1 127 ? -10.277 2.604 11.084 1.00 97.62 127 THR A C 1
ATOM 986 O O . THR A 1 127 ? -10.309 3.196 12.163 1.00 97.62 127 THR A O 1
ATOM 989 N N . LEU A 1 128 ? -9.153 2.470 10.373 1.00 97.50 128 LEU A N 1
ATOM 990 C CA . LEU A 1 128 ? -7.869 3.059 10.745 1.00 97.50 128 LEU A CA 1
ATOM 991 C C . LEU A 1 128 ? -7.975 4.585 10.892 1.00 97.50 128 LEU A C 1
ATOM 993 O O . LEU A 1 128 ? -7.658 5.122 11.953 1.00 97.50 128 LEU A O 1
ATOM 997 N N . ALA A 1 129 ? -8.466 5.277 9.860 1.00 95.88 129 ALA A N 1
ATOM 998 C CA . ALA A 1 129 ? -8.586 6.735 9.862 1.00 95.88 129 ALA A CA 1
ATOM 999 C C . ALA A 1 129 ? -9.514 7.250 10.982 1.00 95.88 129 ALA A C 1
ATOM 1001 O O . ALA A 1 129 ? -9.225 8.253 11.637 1.00 95.88 129 ALA A O 1
ATOM 1002 N N . GLU A 1 130 ? -10.623 6.555 11.245 1.00 96.06 130 GLU A N 1
ATOM 1003 C CA . GLU A 1 130 ? -11.535 6.880 12.346 1.00 96.06 130 GLU A CA 1
ATOM 1004 C C . GLU A 1 130 ? -10.891 6.656 13.717 1.00 96.06 130 GLU A C 1
ATOM 1006 O O . GLU A 1 130 ? -11.058 7.479 14.623 1.00 96.06 130 GLU A O 1
ATOM 1011 N N . ARG A 1 131 ? -10.138 5.563 13.885 1.00 95.44 131 ARG A N 1
ATOM 1012 C CA . ARG A 1 131 ? -9.448 5.241 15.138 1.00 95.44 131 ARG A CA 1
ATOM 1013 C C . ARG A 1 131 ? -8.415 6.306 15.486 1.00 95.44 131 ARG A C 1
ATOM 1015 O O . ARG A 1 131 ? -8.428 6.805 16.610 1.00 95.44 131 ARG A O 1
ATOM 1022 N N . VAL A 1 132 ? -7.590 6.686 14.515 1.00 95.94 132 VAL A N 1
ATOM 1023 C CA . VAL A 1 132 ? -6.570 7.734 14.649 1.00 95.94 132 VAL A CA 1
ATOM 1024 C C . VAL A 1 132 ? -7.216 9.071 15.017 1.00 95.94 132 VAL A C 1
ATOM 1026 O O . VAL A 1 132 ? -6.862 9.662 16.034 1.00 95.94 132 VAL A O 1
ATOM 1029 N N . ARG A 1 133 ? -8.268 9.484 14.298 1.00 93.38 133 ARG A N 1
ATOM 1030 C CA . ARG A 1 133 ? -9.017 10.719 14.593 1.00 93.38 133 ARG A CA 1
ATOM 1031 C C . ARG A 1 133 ? -9.653 10.736 15.986 1.00 93.38 133 ARG A C 1
ATOM 1033 O O . ARG A 1 133 ? -9.814 11.792 16.593 1.00 93.38 133 ARG A O 1
ATOM 1040 N N . ASN A 1 134 ? -10.096 9.586 16.485 1.00 93.44 134 ASN A N 1
ATOM 1041 C CA . ASN A 1 134 ? -10.687 9.487 17.819 1.00 93.44 134 ASN A CA 1
ATOM 1042 C C . ASN A 1 134 ? -9.625 9.503 18.921 1.00 93.44 134 ASN A C 1
ATOM 1044 O O . ASN A 1 134 ? -9.861 10.096 19.973 1.00 93.44 134 ASN A O 1
ATOM 1048 N N . ALA A 1 135 ? -8.474 8.870 18.687 1.00 91.50 135 ALA A N 1
ATOM 1049 C CA . ALA A 1 135 ? -7.337 8.910 19.598 1.00 91.50 135 ALA A CA 1
ATOM 1050 C C . ALA A 1 135 ? -6.764 10.331 19.701 1.00 91.50 135 ALA A C 1
ATOM 1052 O O . ALA A 1 135 ? -6.564 10.823 20.806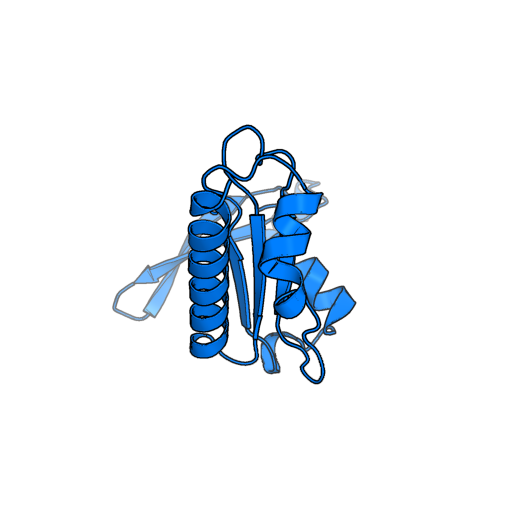 1.00 91.50 135 ALA A O 1
ATOM 1053 N N . SER A 1 136 ? -6.657 11.037 18.575 1.00 85.25 136 SER A N 1
ATOM 1054 C CA . SER A 1 136 ? -6.135 12.404 18.505 1.00 85.25 136 SER A CA 1
ATOM 1055 C C . SER A 1 136 ? -7.007 13.468 19.193 1.00 85.25 136 SER A C 1
ATOM 1057 O O . SER A 1 136 ? -6.585 14.599 19.394 1.00 85.25 136 SER A O 1
ATOM 1059 N N . ARG A 1 137 ? -8.263 13.149 19.521 1.00 82.31 137 ARG A N 1
ATOM 1060 C CA . ARG A 1 137 ? -9.167 14.042 20.273 1.00 82.31 137 ARG A CA 1
ATOM 1061 C C . ARG A 1 137 ? -9.058 13.875 21.789 1.00 82.31 137 ARG A C 1
ATOM 1063 O O . ARG A 1 137 ? -9.724 14.606 22.518 1.00 82.31 137 ARG A O 1
ATOM 1070 N N . ARG A 1 138 ? -8.342 12.847 22.251 1.00 66.06 138 ARG A N 1
ATOM 1071 C CA . ARG A 1 138 ? -8.213 12.493 23.673 1.00 66.06 138 ARG A CA 1
ATOM 1072 C C . ARG A 1 138 ? -6.904 12.987 24.293 1.00 66.06 138 ARG A C 1
ATOM 1074 O O . ARG A 1 138 ? -6.822 12.995 25.519 1.00 66.06 138 ARG A O 1
ATOM 1081 N N . THR A 1 139 ? -5.934 13.355 23.461 1.00 55.34 139 THR A N 1
ATOM 1082 C CA . THR A 1 139 ? -4.695 14.063 23.808 1.00 55.34 139 THR A CA 1
ATOM 1083 C C . THR A 1 139 ? -4.949 15.557 23.954 1.00 55.34 139 THR A C 1
ATOM 1085 O O . THR A 1 139 ? -4.382 16.148 24.897 1.00 55.34 139 THR A O 1
#

Mean predicted aligned error: 3.84 Å